Protein AF-A0A964PI23-F1 (afdb_monomer_lite)

pLDDT: mean 76.29, std 13.88, range [44.03, 95.62]

Radius of gyration: 16.3 Å; chains: 1; bounding box: 44×31×35 Å

Foldseek 3Di:
DDPDDPVRVVVVCFPVNVCCVPVVDPQQADPVPRHGHAAEDEDQDPVVVQVVCVVVPWDKDDFDWDQPDPVGIWTWIWTAGPVGHIYIYIYDPPDPDDDDPPD

Structure (mmCIF, N/CA/C/O backbone):
data_AF-A0A964PI23-F1
#
_entry.id   AF-A0A964PI23-F1
#
loop_
_atom_site.group_PDB
_atom_site.id
_atom_site.type_symbol
_atom_site.label_atom_id
_atom_site.label_alt_id
_atom_site.label_comp_id
_atom_site.label_asym_id
_atom_site.label_entity_id
_atom_site.label_seq_id
_atom_site.pdbx_PDB_ins_code
_atom_site.Cartn_x
_atom_site.Cartn_y
_atom_site.Cartn_z
_atom_site.occupancy
_atom_site.B_iso_or_equiv
_atom_site.auth_seq_id
_atom_site.auth_comp_id
_atom_site.auth_asym_id
_atom_site.auth_atom_id
_atom_site.pdbx_PDB_model_num
ATOM 1 N N . MET A 1 1 ? -27.293 -8.542 19.990 1.00 44.03 1 MET A N 1
ATOM 2 C CA . MET A 1 1 ? -26.410 -9.561 20.595 1.00 44.03 1 MET A CA 1
ATOM 3 C C . MET A 1 1 ? -25.677 -10.235 19.445 1.00 44.03 1 MET A C 1
ATOM 5 O O . MET A 1 1 ? -26.341 -10.734 18.549 1.00 44.03 1 MET A O 1
ATOM 9 N N . ASP A 1 2 ? -24.351 -10.108 19.380 1.00 49.22 2 ASP A N 1
ATOM 10 C CA . ASP A 1 2 ? -23.546 -10.625 18.262 1.00 49.22 2 ASP A CA 1
ATOM 11 C C . ASP A 1 2 ? -23.480 -12.160 18.326 1.00 49.22 2 ASP A C 1
ATOM 13 O O . ASP A 1 2 ? -22.910 -12.724 19.262 1.00 49.22 2 ASP A O 1
ATOM 17 N N . THR A 1 3 ? -24.111 -12.820 17.356 1.00 77.06 3 THR A N 1
ATOM 18 C CA . THR A 1 3 ? -24.264 -14.280 17.262 1.00 77.06 3 THR A CA 1
ATOM 19 C C . THR A 1 3 ? -23.063 -14.991 16.639 1.00 77.06 3 THR A C 1
ATOM 21 O O . THR A 1 3 ? -23.062 -16.218 16.569 1.00 77.06 3 THR A O 1
ATOM 24 N N . ARG A 1 4 ? -22.021 -14.268 16.206 1.00 72.88 4 ARG A N 1
ATOM 25 C CA . ARG A 1 4 ? -20.851 -14.874 15.553 1.00 72.88 4 ARG A CA 1
ATOM 26 C C . ARG A 1 4 ? -20.027 -15.697 16.540 1.00 72.88 4 ARG A C 1
ATOM 28 O O . ARG A 1 4 ? -19.733 -15.253 17.656 1.00 72.88 4 ARG A O 1
ATOM 35 N N . THR A 1 5 ? -19.579 -16.870 16.113 1.00 77.19 5 THR A N 1
ATOM 36 C CA . THR A 1 5 ? -18.623 -17.706 16.847 1.00 77.19 5 THR A CA 1
ATOM 37 C C . THR A 1 5 ? -17.263 -17.002 16.993 1.00 77.19 5 THR A C 1
ATOM 39 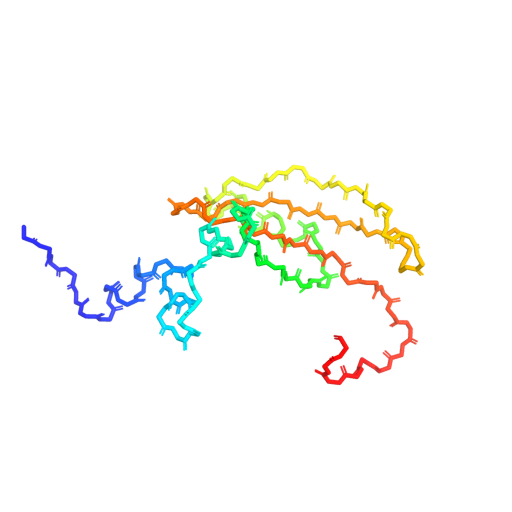O O . THR A 1 5 ? -16.941 -16.094 16.220 1.00 77.19 5 THR A O 1
ATOM 42 N N . PRO A 1 6 ? -16.412 -17.397 17.957 1.00 68.12 6 PRO A N 1
ATOM 43 C CA . PRO A 1 6 ? -15.070 -16.825 18.111 1.00 68.12 6 PRO A CA 1
ATOM 44 C C . PRO A 1 6 ? -14.214 -16.901 16.836 1.00 68.12 6 PRO A C 1
ATOM 46 O O . PRO A 1 6 ? -13.467 -15.969 16.539 1.00 68.12 6 PRO A O 1
ATOM 49 N N . THR A 1 7 ? -14.356 -17.977 16.058 1.00 60.75 7 THR A N 1
ATOM 50 C CA . THR A 1 7 ? -13.676 -18.180 14.769 1.00 60.75 7 THR A CA 1
ATOM 51 C C . THR A 1 7 ? -14.219 -17.249 13.685 1.00 60.75 7 THR A C 1
ATOM 53 O O . THR A 1 7 ? -13.442 -16.672 12.926 1.00 60.75 7 THR A O 1
ATOM 56 N N . GLU A 1 8 ? -15.534 -17.036 13.631 1.00 61.66 8 GLU A N 1
ATOM 57 C CA . GLU A 1 8 ? -16.156 -16.072 12.715 1.00 61.66 8 GLU A CA 1
ATOM 58 C C . GLU A 1 8 ? -15.805 -14.630 13.080 1.00 61.66 8 GLU A C 1
ATOM 60 O O . GLU A 1 8 ? -15.543 -13.830 12.189 1.00 61.66 8 GLU A O 1
ATOM 65 N N . ARG A 1 9 ? -15.694 -14.298 14.372 1.00 63.44 9 ARG A N 1
ATOM 66 C CA . ARG A 1 9 ? -15.160 -13.002 14.822 1.00 63.44 9 ARG A CA 1
ATOM 67 C C . ARG A 1 9 ? -13.689 -12.838 14.450 1.00 63.44 9 ARG A C 1
ATOM 69 O O . ARG A 1 9 ? -13.299 -11.766 14.004 1.00 63.44 9 ARG A O 1
ATOM 76 N N . HIS A 1 10 ? -12.885 -13.896 14.562 1.00 57.09 10 HIS A N 1
ATOM 77 C CA . HIS A 1 10 ? -11.483 -13.899 14.128 1.00 57.09 10 HIS A CA 1
ATOM 78 C C . HIS A 1 10 ? -11.309 -13.773 12.609 1.00 57.09 10 HIS A C 1
ATOM 80 O O . HIS A 1 10 ? -10.314 -13.199 12.167 1.00 57.09 10 HIS A O 1
ATOM 86 N N . ARG A 1 11 ? -12.249 -14.310 11.818 1.00 55.66 11 ARG A N 1
ATOM 87 C CA . ARG A 1 11 ? -12.319 -14.128 10.357 1.00 55.66 11 ARG A CA 1
ATOM 88 C C . ARG A 1 11 ? -12.857 -12.752 9.968 1.00 55.66 11 ARG A C 1
ATOM 90 O O . ARG A 1 11 ? -12.409 -12.195 8.978 1.00 55.66 11 ARG A O 1
ATOM 97 N N . ALA A 1 12 ? -13.784 -12.209 10.752 1.00 53.53 12 ALA A N 1
ATOM 98 C CA . ALA A 1 12 ? -14.316 -10.858 10.590 1.00 53.53 12 ALA A CA 1
ATOM 99 C C . ALA A 1 12 ? -13.369 -9.774 11.130 1.00 53.53 12 ALA A C 1
ATOM 101 O O . ALA A 1 12 ? -13.593 -8.592 10.878 1.00 53.53 12 ALA A O 1
ATOM 102 N N . THR A 1 13 ? -12.323 -10.159 11.874 1.00 53.47 13 THR A N 1
ATOM 103 C CA . THR A 1 13 ? -11.243 -9.250 12.257 1.00 53.47 13 THR A CA 1
ATOM 104 C C . THR A 1 13 ? -10.522 -8.862 10.976 1.00 53.47 13 THR A C 1
ATOM 106 O O . THR A 1 13 ? -9.902 -9.708 10.328 1.00 53.47 13 THR A O 1
ATOM 109 N N . ARG A 1 14 ? -10.649 -7.590 10.599 1.00 68.94 14 ARG A N 1
ATOM 110 C CA . ARG A 1 14 ? -10.033 -7.031 9.399 1.00 68.94 14 ARG A CA 1
ATOM 111 C C . ARG A 1 14 ? -8.525 -7.233 9.465 1.00 68.94 14 ARG A C 1
ATOM 113 O O . ARG A 1 14 ? -7.925 -7.279 10.541 1.00 68.94 14 ARG A O 1
ATOM 120 N N . TRP A 1 15 ? -7.920 -7.429 8.306 1.00 63.75 15 TRP A N 1
ATOM 121 C CA . TRP A 1 15 ? -6.507 -7.770 8.201 1.00 63.75 15 TRP A CA 1
ATOM 122 C C . TRP A 1 15 ? -5.603 -6.699 8.866 1.00 63.75 15 TRP A C 1
ATOM 124 O O . TRP A 1 15 ? -4.645 -7.068 9.546 1.00 63.75 15 TRP A O 1
ATOM 134 N N . GLY A 1 16 ? -6.003 -5.418 8.856 1.00 58.09 16 GLY A N 1
ATOM 135 C CA . GLY A 1 16 ? -5.353 -4.340 9.611 1.00 58.09 16 GLY A CA 1
ATOM 136 C C . GLY A 1 16 ? -5.399 -4.512 11.137 1.00 58.09 16 GLY A C 1
ATOM 137 O O . GLY A 1 16 ? -4.375 -4.420 11.810 1.00 58.09 16 GLY A O 1
ATOM 138 N N . GLN A 1 17 ? -6.548 -4.896 11.701 1.00 59.94 17 GLN A N 1
ATOM 139 C CA . GLN A 1 17 ? -6.696 -5.209 13.135 1.00 59.94 17 GLN A CA 1
ATOM 140 C C . GLN A 1 17 ? -5.873 -6.436 13.569 1.00 59.94 17 GLN A C 1
ATOM 142 O O . GLN A 1 17 ? -5.429 -6.529 14.718 1.00 59.94 17 GLN A O 1
ATOM 147 N N . ARG A 1 18 ? -5.634 -7.387 12.655 1.00 63.88 18 ARG A N 1
ATOM 148 C CA . ARG A 1 18 ? -4.709 -8.506 12.892 1.00 63.88 18 ARG A CA 1
ATOM 149 C C . ARG A 1 18 ? -3.258 -8.036 12.955 1.00 63.88 18 ARG A C 1
ATOM 151 O O . ARG A 1 18 ? -2.556 -8.475 13.862 1.00 63.88 18 ARG A O 1
ATOM 158 N N . LEU A 1 19 ? -2.823 -7.140 12.068 1.00 62.00 19 LEU A N 1
ATOM 159 C CA . LEU A 1 19 ? -1.478 -6.557 12.142 1.00 62.00 19 LEU A CA 1
ATOM 160 C C . LEU A 1 19 ? -1.279 -5.748 13.429 1.00 62.00 19 LEU A C 1
ATOM 162 O O . LEU A 1 19 ? -0.298 -5.994 14.135 1.00 62.00 19 LEU A O 1
ATOM 166 N N . LYS A 1 20 ? -2.249 -4.890 13.791 1.00 62.81 20 LYS A N 1
ATOM 167 C CA . LYS A 1 20 ? -2.236 -4.137 15.059 1.00 62.81 20 LYS A CA 1
ATOM 168 C C . LYS A 1 20 ? -2.040 -5.064 16.266 1.00 62.81 20 LYS A C 1
ATOM 170 O O . LYS A 1 20 ? -1.239 -4.780 17.149 1.00 62.81 20 LYS A O 1
ATOM 175 N N . ARG A 1 21 ? -2.716 -6.221 16.292 1.00 61.47 21 ARG A N 1
ATOM 176 C CA . ARG A 1 21 ? -2.619 -7.193 17.398 1.00 61.47 21 ARG A CA 1
ATOM 177 C C . ARG A 1 21 ? -1.333 -8.027 17.391 1.00 61.47 21 ARG A C 1
ATOM 179 O O . ARG A 1 21 ? -0.754 -8.232 18.453 1.00 61.47 21 ARG A O 1
ATOM 186 N N . VAL A 1 22 ? -0.929 -8.567 16.238 1.00 56.34 22 VAL A N 1
ATOM 187 C CA . VAL A 1 22 ? 0.205 -9.511 16.133 1.00 56.34 22 VAL A CA 1
ATOM 188 C C . VAL A 1 22 ? 1.540 -8.785 16.263 1.00 56.34 22 VAL A C 1
ATOM 190 O O . VAL A 1 22 ? 2.433 -9.280 16.945 1.00 56.34 22 VAL A O 1
ATOM 193 N N . PHE A 1 23 ? 1.660 -7.601 15.660 1.00 56.00 23 PHE A N 1
ATOM 194 C CA . PHE A 1 23 ? 2.910 -6.841 15.629 1.00 56.00 23 PHE A CA 1
ATOM 195 C C . PHE A 1 23 ? 2.934 -5.656 16.600 1.00 56.00 23 PHE A C 1
ATOM 197 O O . PHE A 1 23 ? 3.962 -4.997 16.702 1.00 56.00 23 PHE A O 1
ATOM 204 N N . LYS A 1 24 ? 1.835 -5.386 17.328 1.00 55.12 24 LYS A N 1
ATOM 205 C CA . LYS A 1 24 ? 1.678 -4.201 18.199 1.00 55.12 24 LYS A CA 1
ATOM 206 C C . LYS A 1 24 ? 1.969 -2.877 17.476 1.00 55.12 24 LYS A C 1
ATOM 208 O O . LYS A 1 24 ? 2.436 -1.928 18.093 1.00 55.12 24 LYS A O 1
ATOM 213 N N . LEU A 1 25 ? 1.716 -2.827 16.170 1.00 58.72 25 LEU A N 1
ATOM 214 C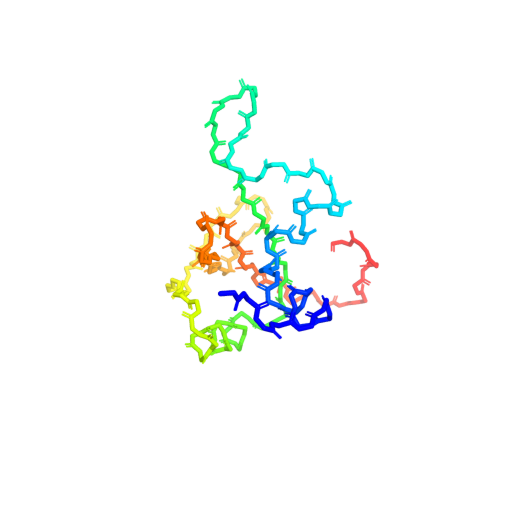 CA . LEU A 1 25 ? 1.891 -1.623 15.366 1.00 58.72 25 LEU A CA 1
ATOM 215 C C . LEU A 1 25 ? 0.585 -0.840 15.382 1.00 58.72 25 LEU A C 1
ATOM 217 O O . LEU A 1 25 ? -0.409 -1.331 14.852 1.00 58.72 25 LEU A O 1
ATOM 221 N N . ASP A 1 26 ? 0.574 0.355 15.964 1.00 62.41 26 ASP A N 1
ATOM 222 C CA . ASP A 1 26 ? -0.508 1.294 15.691 1.00 62.41 26 ASP A CA 1
ATOM 223 C C . ASP A 1 26 ? -0.202 2.023 14.381 1.00 62.41 26 ASP A C 1
ATOM 225 O O . ASP A 1 26 ? 0.741 2.802 14.281 1.00 62.41 26 ASP A O 1
ATOM 229 N N . LEU A 1 27 ? -0.943 1.673 13.331 1.00 66.56 27 LEU A N 1
ATOM 230 C CA . LEU A 1 27 ? -0.682 2.101 11.953 1.00 66.56 27 LEU A CA 1
ATOM 231 C C . LEU A 1 27 ? -1.430 3.395 11.584 1.00 66.56 27 LEU A C 1
ATOM 233 O O . LEU A 1 27 ? -1.654 3.662 10.407 1.00 66.56 27 LEU A O 1
ATOM 237 N N . GLU A 1 28 ? -1.860 4.177 12.574 1.00 67.62 28 GLU A N 1
ATOM 238 C CA . GLU A 1 28 ? -2.624 5.412 12.353 1.00 67.62 28 GLU A CA 1
ATOM 239 C C . GLU A 1 28 ? -1.693 6.598 12.106 1.00 67.62 28 GLU A C 1
ATOM 241 O O . GLU A 1 28 ? -1.795 7.274 11.079 1.00 67.62 28 GLU A O 1
ATOM 246 N N . SER A 1 29 ? -0.736 6.816 13.005 1.00 74.81 29 SER A N 1
ATOM 247 C CA . SER A 1 29 ? 0.248 7.886 12.891 1.00 74.81 29 SER A CA 1
ATOM 248 C C . SER A 1 29 ? 1.526 7.559 13.661 1.00 74.81 29 SER A C 1
ATOM 250 O O . SER A 1 29 ? 1.524 6.839 14.656 1.00 74.81 29 SER A O 1
ATOM 252 N N . CYS A 1 30 ? 2.652 8.074 13.174 1.00 74.75 30 CYS A N 1
ATOM 253 C CA . CYS A 1 30 ? 3.937 7.963 13.851 1.00 74.75 30 CYS A CA 1
ATOM 254 C C . CYS A 1 30 ? 3.959 8.884 15.079 1.00 74.75 30 CYS A C 1
ATOM 256 O O . CYS A 1 30 ? 3.791 10.093 14.933 1.00 74.75 30 CYS A O 1
ATOM 258 N N . GLU A 1 31 ? 4.244 8.353 16.271 1.00 75.38 31 GLU A N 1
ATOM 259 C CA . GLU A 1 31 ? 4.291 9.148 17.512 1.00 75.38 31 GLU A CA 1
ATOM 260 C C . GLU A 1 31 ? 5.359 10.257 17.486 1.00 75.38 31 GLU A C 1
ATOM 262 O O . GLU A 1 31 ? 5.208 11.282 18.146 1.00 75.38 31 GLU A O 1
ATOM 267 N N . GLY A 1 32 ? 6.436 10.079 16.711 1.00 80.88 32 GLY A N 1
ATOM 268 C CA . GLY A 1 32 ? 7.535 11.044 16.639 1.00 80.88 32 GLY A CA 1
ATOM 269 C C . GLY A 1 32 ? 7.278 12.235 15.713 1.00 80.88 32 GLY A C 1
ATOM 270 O O . GLY A 1 32 ? 7.710 13.345 16.014 1.00 80.88 32 GLY A O 1
ATOM 271 N N . CYS A 1 33 ? 6.600 12.025 14.580 1.00 82.94 33 CYS A N 1
ATOM 272 C CA . CYS A 1 33 ? 6.404 13.068 13.562 1.00 82.94 33 CYS A CA 1
ATOM 273 C C . CYS A 1 33 ? 4.938 13.359 13.212 1.00 82.94 33 CYS A C 1
ATOM 275 O O . CYS A 1 33 ? 4.673 14.280 12.445 1.00 82.94 33 CYS A O 1
ATOM 277 N N . GLY A 1 34 ? 3.986 12.582 13.729 1.00 78.62 34 GLY A N 1
ATOM 278 C CA . GLY A 1 34 ? 2.553 12.715 13.452 1.00 78.62 34 GLY A CA 1
ATOM 279 C C . GLY A 1 34 ? 2.123 12.304 12.039 1.00 78.62 34 GLY A C 1
ATOM 280 O O . GLY A 1 34 ? 0.935 12.355 11.731 1.00 78.62 34 GLY A O 1
ATOM 281 N N . ALA A 1 35 ? 3.055 11.895 11.172 1.00 81.19 35 ALA A N 1
ATOM 282 C CA . ALA A 1 35 ? 2.743 11.476 9.808 1.00 81.19 35 ALA A CA 1
ATOM 283 C C . ALA A 1 35 ? 1.990 10.138 9.783 1.00 81.19 35 ALA A C 1
ATOM 285 O O . ALA A 1 35 ? 2.214 9.276 10.635 1.00 81.19 35 ALA A O 1
ATOM 286 N N . GLN A 1 36 ? 1.129 9.954 8.780 1.00 78.31 36 GLN A N 1
ATOM 287 C CA . GLN A 1 36 ? 0.388 8.709 8.581 1.00 78.31 36 GLN A CA 1
ATOM 288 C C . GLN A 1 36 ? 1.344 7.543 8.300 1.00 78.31 36 GLN A C 1
ATOM 290 O O . GLN A 1 36 ? 2.226 7.648 7.446 1.00 78.31 36 GLN A O 1
ATOM 295 N N . VAL A 1 37 ? 1.135 6.420 8.987 1.00 77.50 37 VAL A N 1
ATOM 296 C CA . VAL A 1 37 ? 1.874 5.179 8.724 1.00 77.50 37 VAL A CA 1
ATOM 297 C C . VAL A 1 37 ? 1.186 4.417 7.593 1.00 77.50 37 VAL A C 1
ATOM 299 O O . VAL A 1 37 ? -0.041 4.379 7.502 1.00 77.50 37 VAL A O 1
ATOM 302 N N . ARG A 1 38 ? 1.981 3.807 6.714 1.00 80.19 38 ARG A N 1
ATOM 303 C CA . ARG A 1 38 ? 1.494 2.986 5.602 1.00 80.19 38 ARG A CA 1
ATOM 304 C C . ARG A 1 38 ? 2.127 1.606 5.657 1.00 80.19 38 ARG A C 1
ATOM 306 O O . ARG A 1 38 ? 3.257 1.465 6.123 1.00 80.19 38 ARG A O 1
ATOM 313 N N . VAL A 1 39 ? 1.403 0.599 5.178 1.00 81.31 39 VAL A N 1
ATOM 314 C CA . VAL A 1 39 ? 1.939 -0.759 5.026 1.00 81.31 39 VAL A CA 1
ATOM 315 C C . VAL A 1 39 ? 2.096 -1.069 3.546 1.00 81.31 39 VAL A C 1
ATOM 317 O O . VAL 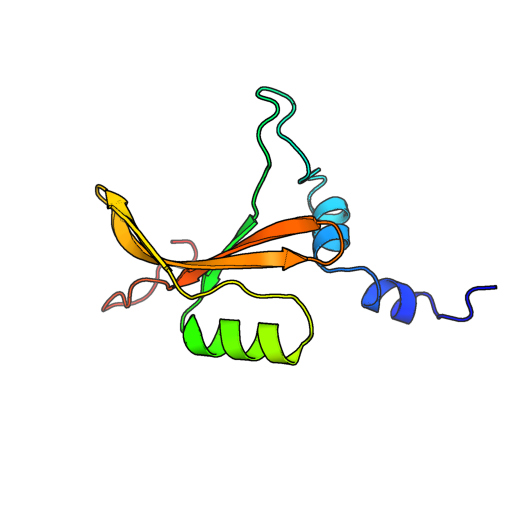A 1 39 ? 1.109 -1.053 2.813 1.00 81.31 39 VAL A O 1
ATOM 320 N N . ALA A 1 40 ? 3.323 -1.370 3.127 1.00 86.12 40 ALA A N 1
ATOM 321 C CA . ALA A 1 40 ? 3.637 -1.711 1.746 1.00 86.12 40 ALA A CA 1
ATOM 322 C C . ALA A 1 40 ? 3.744 -3.232 1.545 1.00 86.12 40 ALA A C 1
ATOM 324 O O . ALA A 1 40 ? 4.341 -3.941 2.357 1.00 86.12 40 ALA A O 1
ATOM 325 N N . PHE A 1 41 ? 3.175 -3.715 0.443 1.00 86.62 41 PHE A N 1
ATOM 326 C CA . PHE A 1 41 ? 3.265 -5.083 -0.058 1.00 86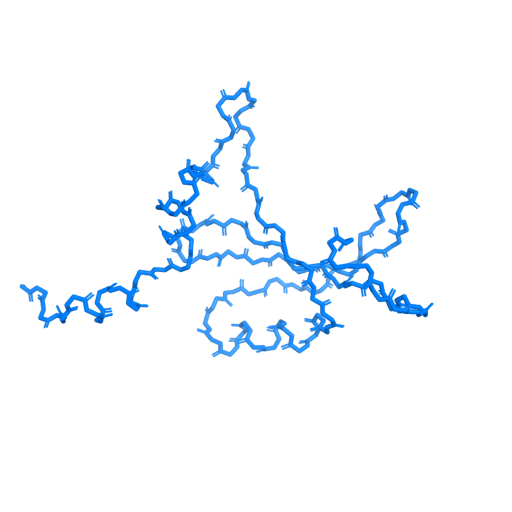.62 41 PHE A CA 1
ATOM 327 C C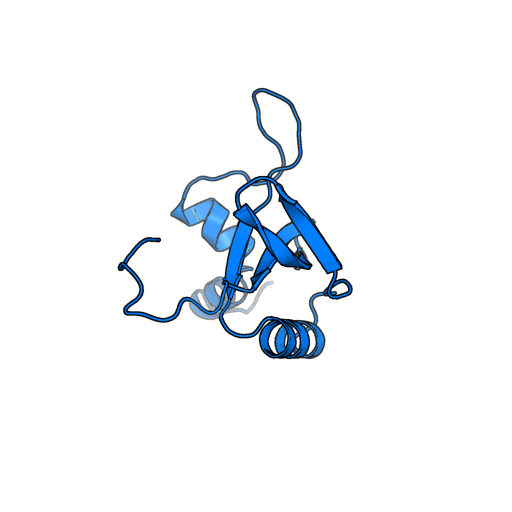 . PHE A 1 41 ? 3.928 -5.072 -1.419 1.00 86.62 41 PHE A C 1
ATOM 329 O O . PHE A 1 41 ? 3.452 -4.394 -2.327 1.00 86.62 41 PHE A O 1
ATOM 336 N N . GLU A 1 42 ? 4.953 -5.893 -1.591 1.00 89.25 42 GLU A N 1
ATOM 337 C CA . GLU A 1 42 ? 5.412 -6.235 -2.930 1.00 89.25 42 GLU A CA 1
ATOM 338 C C . GLU A 1 42 ? 4.537 -7.343 -3.520 1.00 89.25 42 GLU A C 1
ATOM 340 O O . GLU A 1 42 ? 4.145 -8.289 -2.828 1.00 89.25 42 GLU A O 1
ATOM 345 N N . VAL A 1 43 ? 4.198 -7.208 -4.800 1.00 90.50 43 VAL A N 1
ATOM 346 C CA . VAL A 1 43 ? 3.371 -8.169 -5.536 1.00 90.50 43 VAL A CA 1
ATOM 347 C C . VAL A 1 43 ? 3.980 -8.484 -6.897 1.00 90.50 43 VAL A C 1
ATOM 349 O O . VAL A 1 43 ? 4.513 -7.600 -7.560 1.00 90.50 43 VAL A O 1
ATOM 352 N N . ASP A 1 44 ? 3.845 -9.734 -7.343 1.00 89.69 44 ASP A N 1
ATOM 353 C CA . ASP A 1 44 ? 4.374 -10.170 -8.645 1.00 89.69 44 ASP A CA 1
ATOM 354 C C . ASP A 1 44 ? 3.588 -9.597 -9.839 1.00 89.69 44 ASP A C 1
ATOM 356 O O . ASP A 1 44 ? 4.148 -9.351 -10.901 1.00 89.69 44 ASP A O 1
ATOM 360 N N . ASP A 1 45 ? 2.272 -9.420 -9.681 1.00 90.88 45 ASP A N 1
ATOM 361 C CA . ASP A 1 45 ? 1.369 -8.904 -10.717 1.00 90.88 45 ASP A CA 1
ATOM 362 C C . ASP A 1 45 ? 0.382 -7.924 -10.081 1.00 90.88 45 ASP A C 1
ATOM 364 O O . ASP A 1 45 ? -0.620 -8.305 -9.453 1.00 90.88 45 ASP A O 1
ATOM 368 N N . LEU A 1 46 ? 0.675 -6.635 -10.240 1.00 93.38 46 LEU A N 1
ATOM 369 C CA . LEU A 1 46 ? -0.092 -5.567 -9.614 1.00 93.38 46 LEU A CA 1
ATOM 370 C C . LEU A 1 46 ? -1.474 -5.410 -10.245 1.00 93.38 46 LEU A C 1
ATOM 372 O O . LEU A 1 46 ? -2.445 -5.107 -9.548 1.00 93.38 46 LEU A O 1
ATOM 376 N N . ALA A 1 47 ? -1.597 -5.653 -11.551 1.00 93.44 47 ALA A N 1
ATOM 377 C CA . ALA A 1 47 ? -2.878 -5.566 -12.241 1.00 93.44 47 ALA A CA 1
ATOM 378 C C . ALA A 1 47 ? -3.846 -6.642 -11.732 1.00 93.44 47 ALA A C 1
ATOM 380 O O . ALA A 1 47 ? -5.007 -6.349 -11.422 1.00 93.44 47 ALA A O 1
ATOM 381 N N . ARG A 1 48 ? -3.360 -7.876 -11.571 1.00 93.38 48 ARG A N 1
ATOM 382 C CA . ARG A 1 48 ? -4.141 -8.983 -11.017 1.00 93.38 48 ARG A CA 1
ATOM 383 C C . ARG A 1 48 ? -4.483 -8.761 -9.549 1.00 93.38 48 ARG A C 1
ATOM 385 O O . ARG A 1 48 ? -5.631 -9.000 -9.163 1.00 93.38 48 ARG A O 1
ATOM 392 N N . ALA A 1 49 ? -3.533 -8.289 -8.740 1.00 91.12 49 ALA A N 1
ATOM 393 C CA . ALA A 1 49 ? -3.778 -7.968 -7.335 1.00 91.12 49 ALA A CA 1
ATOM 394 C C . ALA A 1 49 ? -4.858 -6.882 -7.192 1.00 91.12 49 ALA A C 1
ATOM 396 O O . ALA A 1 49 ? -5.846 -7.073 -6.479 1.00 91.12 49 ALA A O 1
ATOM 397 N N . ARG A 1 50 ? -4.749 -5.792 -7.961 1.00 91.50 50 ARG A N 1
ATOM 398 C CA . ARG A 1 50 ? -5.749 -4.718 -8.002 1.00 91.50 50 ARG A CA 1
ATOM 399 C C . ARG A 1 50 ? -7.126 -5.219 -8.431 1.00 91.50 50 ARG A C 1
ATOM 401 O O . ARG A 1 50 ? -8.120 -4.875 -7.799 1.00 91.50 50 ARG A O 1
ATOM 408 N N . GLY A 1 51 ? -7.204 -6.053 -9.470 1.00 91.38 51 GLY A N 1
ATOM 409 C CA . GLY A 1 51 ? -8.470 -6.643 -9.916 1.00 91.38 51 GLY A CA 1
ATOM 410 C C . GLY A 1 51 ? -9.158 -7.462 -8.818 1.00 91.38 51 GLY A C 1
ATOM 411 O O . GLY A 1 51 ? -10.374 -7.381 -8.647 1.00 91.38 51 GLY A O 1
ATOM 412 N N . ARG A 1 52 ? -8.378 -8.201 -8.018 1.00 89.75 52 ARG A N 1
ATOM 413 C CA . ARG A 1 52 ? -8.892 -8.933 -6.849 1.00 89.75 52 ARG A CA 1
ATOM 414 C C . ARG A 1 52 ? -9.386 -8.002 -5.746 1.00 89.75 52 ARG A C 1
ATOM 416 O O . ARG A 1 52 ? -10.433 -8.290 -5.175 1.00 89.75 52 ARG A O 1
ATOM 423 N N . LEU A 1 53 ? -8.680 -6.905 -5.473 1.00 86.00 53 LEU A N 1
ATOM 424 C CA . LEU A 1 53 ? -9.115 -5.904 -4.494 1.00 86.00 53 LEU A CA 1
ATOM 425 C C . LEU A 1 53 ? -10.446 -5.264 -4.903 1.00 86.00 53 LEU A C 1
ATOM 427 O O . LEU A 1 53 ? -11.383 -5.274 -4.113 1.00 86.00 53 LEU A O 1
ATOM 431 N N . LEU A 1 54 ? -10.569 -4.818 -6.156 1.00 85.94 54 LEU A N 1
ATOM 432 C CA . LEU A 1 54 ? -11.814 -4.238 -6.676 1.00 85.94 54 LEU A CA 1
ATOM 433 C C . LEU A 1 54 ? -12.999 -5.208 -6.565 1.00 85.94 54 LEU A C 1
ATOM 435 O O . LEU A 1 54 ? -14.100 -4.799 -6.208 1.00 85.94 54 LEU A O 1
ATOM 439 N N . ALA A 1 55 ? -12.774 -6.499 -6.828 1.00 84.12 55 ALA A N 1
ATOM 440 C CA . ALA A 1 55 ? -13.809 -7.523 -6.698 1.00 84.12 55 ALA A CA 1
ATOM 441 C C . ALA A 1 55 ? -14.176 -7.844 -5.235 1.00 84.12 55 ALA A C 1
ATOM 443 O O . ALA A 1 55 ? -15.299 -8.263 -4.964 1.00 84.12 55 ALA A O 1
ATOM 444 N N . ALA A 1 56 ? -13.242 -7.679 -4.294 1.00 78.50 56 ALA A N 1
ATOM 445 C CA . ALA A 1 56 ? -13.433 -8.008 -2.881 1.00 78.50 56 ALA A CA 1
ATOM 446 C C . ALA A 1 56 ? -14.095 -6.884 -2.063 1.00 78.50 56 ALA A C 1
ATOM 448 O O . ALA A 1 56 ? -14.451 -7.107 -0.906 1.00 78.50 56 ALA A O 1
ATOM 449 N N . GLY A 1 57 ? -14.252 -5.686 -2.635 1.00 68.12 57 GLY A N 1
ATOM 450 C CA . GLY A 1 57 ? -14.913 -4.553 -1.990 1.00 68.12 57 GLY A CA 1
ATOM 451 C C . GLY A 1 57 ? -14.035 -3.413 -1.448 1.00 68.12 57 GLY A C 1
ATOM 452 O O . GLY A 1 57 ? -14.588 -2.318 -1.334 1.00 68.12 57 GLY A O 1
ATOM 453 N N . PRO A 1 58 ? -12.726 -3.548 -1.123 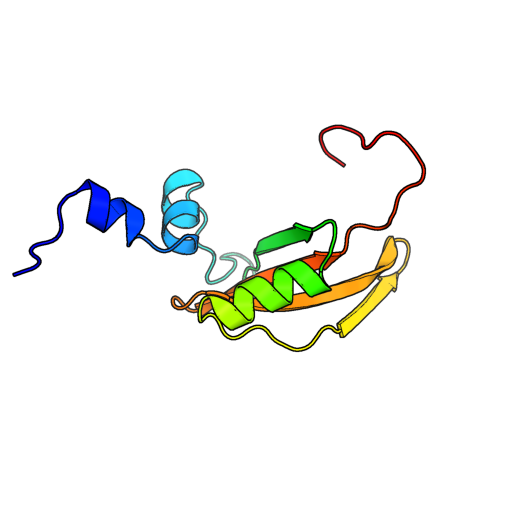1.00 67.19 58 PRO A N 1
ATOM 454 C CA . PRO A 1 58 ? -11.922 -2.362 -0.839 1.00 67.19 58 PRO A CA 1
ATOM 455 C C . PRO A 1 58 ? -11.762 -1.507 -2.102 1.00 67.19 58 PRO A C 1
ATOM 457 O O . PRO A 1 58 ? -11.465 -2.011 -3.188 1.00 67.19 58 PRO A O 1
ATOM 460 N N . ALA A 1 59 ? -11.941 -0.194 -1.951 1.00 74.75 59 ALA A N 1
ATOM 461 C CA . ALA A 1 59 ? -11.654 0.757 -3.013 1.00 74.75 59 ALA A CA 1
ATOM 462 C C . ALA A 1 59 ? -10.138 0.777 -3.258 1.00 74.75 59 ALA A C 1
ATOM 464 O O . ALA A 1 59 ? -9.367 1.249 -2.422 1.00 74.75 59 ALA A O 1
ATOM 465 N N . ALA A 1 60 ? -9.712 0.227 -4.394 1.00 85.81 60 ALA A N 1
ATOM 466 C CA . ALA A 1 60 ? -8.341 0.341 -4.871 1.00 85.81 60 ALA A CA 1
ATOM 467 C C . ALA A 1 60 ? -8.230 1.521 -5.839 1.00 85.81 60 ALA A C 1
ATOM 469 O O . ALA A 1 60 ? -9.014 1.624 -6.790 1.00 85.81 60 ALA A O 1
ATOM 470 N N . GLY A 1 61 ? -7.244 2.390 -5.608 1.00 90.62 61 GLY A N 1
ATOM 471 C CA . GLY A 1 61 ? -6.914 3.501 -6.494 1.00 90.62 61 GLY A CA 1
ATOM 472 C C . GLY A 1 61 ? -6.482 3.037 -7.891 1.00 90.62 61 GLY A C 1
ATOM 473 O O . GLY A 1 61 ? -6.461 1.834 -8.180 1.00 90.62 61 GLY A O 1
ATOM 474 N N . PRO A 1 62 ? -6.183 3.961 -8.815 1.00 94.69 62 PRO A N 1
ATOM 475 C CA . PRO A 1 62 ? -5.578 3.609 -10.097 1.00 94.69 62 PRO A CA 1
ATOM 476 C C . PRO A 1 62 ? -4.185 2.987 -9.902 1.00 94.69 62 PRO A C 1
ATOM 478 O O . PRO A 1 62 ? -3.607 3.055 -8.821 1.00 94.69 62 PRO A O 1
ATOM 481 N N . ILE A 1 63 ? -3.667 2.350 -10.955 1.00 95.19 63 ILE A N 1
ATOM 482 C CA . ILE A 1 63 ? -2.242 2.009 -11.004 1.00 95.19 63 ILE A CA 1
ATOM 483 C C . ILE A 1 63 ? -1.502 3.282 -11.390 1.00 95.19 63 ILE A C 1
ATOM 485 O O . ILE A 1 63 ? -1.787 3.857 -12.440 1.00 95.19 63 ILE A O 1
ATOM 489 N N . GLU A 1 64 ? -0.566 3.690 -10.551 1.00 95.62 64 GLU A N 1
ATOM 490 C CA . GLU A 1 64 ? 0.308 4.834 -10.768 1.00 95.62 64 GLU A CA 1
ATOM 491 C C . GLU A 1 64 ? 1.734 4.351 -11.037 1.00 95.62 64 GLU A C 1
ATOM 493 O O . GLU A 1 64 ? 2.110 3.255 -10.619 1.00 95.62 64 GLU A O 1
ATOM 498 N N . THR A 1 65 ? 2.528 5.161 -11.735 1.00 95.00 65 THR A N 1
ATOM 499 C CA . THR A 1 65 ? 3.971 4.938 -11.889 1.00 95.00 65 THR A CA 1
ATOM 500 C C . THR A 1 65 ? 4.694 5.992 -11.071 1.00 95.00 65 THR A C 1
ATOM 502 O O . THR A 1 65 ? 4.489 7.185 -11.288 1.00 95.00 65 THR A O 1
ATOM 505 N N . TRP A 1 66 ? 5.499 5.552 -10.112 1.00 93.12 66 TRP A N 1
ATOM 506 C CA . TRP A 1 66 ? 6.283 6.410 -9.235 1.00 93.12 66 TRP A CA 1
ATOM 507 C C . TRP A 1 66 ? 7.767 6.241 -9.549 1.00 93.12 66 TRP A C 1
ATOM 509 O O . TRP A 1 66 ? 8.254 5.117 -9.683 1.00 93.12 66 TRP A O 1
ATOM 519 N N . ASP A 1 67 ? 8.485 7.356 -9.646 1.00 91.19 67 ASP A N 1
ATOM 520 C CA . ASP A 1 67 ? 9.944 7.368 -9.716 1.00 91.19 67 ASP A CA 1
ATOM 521 C C . ASP A 1 67 ? 10.515 7.265 -8.293 1.00 91.19 67 ASP A C 1
ATOM 523 O O . ASP A 1 67 ? 10.330 8.169 -7.475 1.00 91.19 67 ASP A O 1
ATOM 527 N N . MET A 1 68 ? 11.184 6.149 -7.989 1.00 84.62 68 MET A N 1
ATOM 528 C CA . MET A 1 68 ? 11.805 5.891 -6.683 1.00 84.62 68 MET A CA 1
ATOM 529 C C . MET A 1 68 ? 13.303 6.247 -6.675 1.00 84.62 68 MET A C 1
ATOM 531 O O . MET A 1 68 ? 14.065 5.728 -5.856 1.00 84.62 68 MET A O 1
ATOM 535 N N . GLY A 1 69 ? 13.755 7.104 -7.594 1.00 88.44 69 GLY A N 1
ATOM 536 C CA . GLY A 1 69 ? 15.140 7.552 -7.685 1.00 88.44 69 GLY A CA 1
ATOM 537 C C . GLY A 1 69 ? 16.079 6.421 -8.099 1.00 88.44 69 GLY A C 1
ATOM 538 O O . GLY A 1 69 ? 15.898 5.797 -9.142 1.00 88.44 69 GLY A O 1
ATOM 539 N N . GLU A 1 70 ? 17.090 6.124 -7.278 1.00 84.75 70 GLU A N 1
ATOM 540 C CA . GLU A 1 70 ? 18.083 5.078 -7.584 1.00 84.75 70 GLU A CA 1
ATOM 541 C C . GLU A 1 70 ? 17.477 3.672 -7.701 1.00 84.75 70 GLU A C 1
ATOM 543 O O . GLU A 1 70 ? 18.032 2.802 -8.372 1.00 84.75 70 GLU A O 1
ATOM 548 N N . PHE A 1 71 ? 16.309 3.457 -7.093 1.00 77.88 71 PHE A N 1
ATOM 549 C CA . PHE A 1 71 ? 15.593 2.194 -7.186 1.00 77.88 71 PHE A CA 1
ATOM 550 C C . PHE A 1 71 ? 14.821 2.061 -8.507 1.00 77.88 71 PHE A C 1
ATOM 552 O O . PHE A 1 71 ? 14.390 0.956 -8.831 1.00 77.88 71 PHE A O 1
ATOM 559 N N . GLY A 1 72 ? 14.694 3.129 -9.300 1.00 86.94 72 GLY A N 1
ATOM 560 C CA . GLY A 1 72 ? 14.002 3.157 -10.589 1.00 86.94 72 GLY A CA 1
ATOM 561 C C . GLY A 1 72 ? 12.483 3.289 -10.474 1.00 86.94 72 GLY A C 1
ATOM 562 O O . GLY A 1 72 ? 11.924 3.417 -9.385 1.00 86.94 72 GLY A O 1
ATOM 563 N N . GLU A 1 73 ? 11.796 3.232 -11.613 1.00 90.75 73 GLU A N 1
ATOM 564 C CA . GLU A 1 73 ? 10.337 3.350 -11.652 1.00 90.75 73 GLU A CA 1
ATOM 565 C C . GLU A 1 73 ? 9.651 2.123 -11.031 1.00 90.75 73 GLU A C 1
ATOM 567 O O . GLU A 1 73 ? 10.084 0.974 -11.190 1.00 90.75 73 GLU A O 1
ATOM 572 N N . ARG A 1 74 ? 8.558 2.363 -10.305 1.00 91.31 74 ARG A N 1
ATOM 573 C CA . ARG A 1 74 ? 7.698 1.331 -9.721 1.00 91.31 74 ARG A CA 1
ATOM 574 C C . ARG A 1 74 ? 6.249 1.603 -10.058 1.00 91.31 74 ARG A C 1
ATOM 576 O O . ARG A 1 74 ? 5.798 2.745 -10.041 1.00 91.31 74 ARG A O 1
ATOM 583 N N . ARG A 1 75 ? 5.499 0.535 -10.317 1.00 94.56 75 ARG A N 1
ATOM 584 C CA . ARG A 1 75 ? 4.043 0.613 -10.414 1.00 94.56 75 ARG A CA 1
ATOM 585 C C . ARG A 1 75 ? 3.462 0.433 -9.021 1.00 94.56 75 ARG A C 1
ATOM 587 O O . ARG A 1 75 ? 3.838 -0.508 -8.326 1.00 94.56 75 ARG A O 1
ATOM 594 N N . VAL A 1 76 ? 2.565 1.326 -8.625 1.00 94.25 76 VAL A N 1
ATOM 595 C CA . VAL A 1 76 ? 2.010 1.387 -7.271 1.00 94.25 76 VAL A CA 1
ATOM 596 C C . VAL A 1 76 ? 0.489 1.481 -7.335 1.00 94.25 76 VAL A C 1
ATOM 598 O O . VAL A 1 76 ? -0.080 2.109 -8.226 1.00 94.25 76 VAL A O 1
ATOM 601 N N . VAL A 1 77 ? -0.187 0.830 -6.393 1.00 94.62 77 VAL A N 1
ATOM 602 C CA . VAL A 1 77 ? -1.611 1.025 -6.105 1.00 94.62 77 VAL A CA 1
ATOM 603 C C . VAL A 1 77 ? -1.749 1.343 -4.631 1.00 94.62 77 VAL A C 1
ATOM 605 O O . VAL A 1 77 ? -1.307 0.566 -3.789 1.00 94.62 77 VAL A O 1
ATOM 608 N N . ILE A 1 78 ? -2.432 2.441 -4.324 1.00 91.06 78 ILE A N 1
ATOM 609 C CA . ILE A 1 78 ? -2.859 2.744 -2.960 1.00 91.06 78 ILE A CA 1
ATOM 610 C C . ILE A 1 78 ? -4.296 2.268 -2.777 1.00 91.06 78 ILE A C 1
ATOM 612 O O . ILE A 1 78 ? -5.170 2.507 -3.618 1.00 91.06 78 ILE A O 1
ATOM 616 N N . CYS A 1 79 ? -4.560 1.603 -1.663 1.00 87.50 79 CYS A N 1
ATOM 617 C CA . CYS A 1 79 ? -5.910 1.334 -1.202 1.00 87.50 79 CYS A CA 1
ATOM 618 C C . CYS A 1 79 ? -6.008 1.557 0.303 1.00 87.50 79 CYS A C 1
ATOM 620 O O . CYS A 1 79 ? -5.005 1.652 1.008 1.00 87.50 79 CYS A O 1
ATOM 622 N N . TYR A 1 80 ? -7.237 1.658 0.788 1.00 81.25 80 TYR A N 1
ATOM 623 C CA . TYR A 1 80 ? -7.498 1.748 2.213 1.00 81.25 80 TYR A CA 1
ATOM 624 C C . TYR A 1 80 ? -8.245 0.504 2.641 1.00 81.25 80 TYR A C 1
ATOM 626 O O . TYR A 1 80 ? -9.204 0.073 1.986 1.00 81.25 80 TYR A O 1
ATOM 634 N N . ASP A 1 81 ? -7.808 -0.077 3.749 1.00 76.19 81 ASP A N 1
ATOM 635 C CA . ASP A 1 81 ? -8.661 -1.021 4.435 1.00 76.19 81 ASP A CA 1
ATOM 636 C C . ASP A 1 81 ? -9.884 -0.265 4.997 1.00 76.19 81 ASP A C 1
ATOM 638 O O . ASP A 1 81 ? -9.874 0.963 5.135 1.00 76.19 81 ASP A O 1
ATOM 642 N N . PRO A 1 82 ? -10.987 -0.959 5.296 1.00 71.81 82 PRO A N 1
ATOM 643 C CA . PRO A 1 82 ? -12.185 -0.264 5.741 1.00 71.81 82 PRO A CA 1
ATOM 644 C C . PRO A 1 82 ? -12.083 0.305 7.172 1.00 71.81 82 PRO A C 1
ATOM 646 O O . PRO A 1 82 ? -13.069 0.869 7.647 1.00 71.81 82 PRO A O 1
ATOM 649 N N . ASP A 1 83 ? -10.937 0.156 7.853 1.00 73.00 83 ASP A N 1
ATOM 650 C CA . ASP A 1 83 ? -10.591 0.852 9.100 1.00 73.00 83 ASP A CA 1
ATOM 651 C C . ASP A 1 83 ? -9.765 2.133 8.833 1.00 73.00 83 ASP A C 1
ATOM 653 O O . ASP A 1 83 ? -9.409 2.844 9.769 1.00 73.00 83 ASP A O 1
ATOM 657 N N . GLY A 1 84 ? -9.496 2.464 7.564 1.00 74.62 84 GLY A N 1
ATOM 658 C CA . GLY A 1 84 ? -8.773 3.667 7.145 1.00 74.62 84 GLY A CA 1
ATOM 659 C C . GLY A 1 84 ? -7.253 3.504 7.080 1.00 74.62 84 GLY A C 1
ATOM 660 O O . GLY A 1 84 ? -6.549 4.490 6.858 1.00 74.62 84 GLY A O 1
ATOM 661 N N . ILE A 1 85 ? -6.727 2.286 7.241 1.00 78.56 85 ILE A N 1
ATOM 662 C CA . ILE A 1 85 ? -5.289 2.021 7.145 1.00 78.56 85 ILE A CA 1
ATOM 663 C C . ILE A 1 85 ? -4.877 2.057 5.676 1.00 78.56 85 ILE A C 1
ATOM 665 O O . ILE A 1 85 ? -5.443 1.349 4.840 1.00 78.56 85 ILE A O 1
ATOM 669 N N . ALA A 1 86 ? -3.867 2.871 5.375 1.00 82.88 86 ALA A N 1
ATOM 670 C CA . ALA A 1 86 ? -3.299 2.991 4.042 1.00 82.88 86 ALA A CA 1
ATOM 671 C C . ALA A 1 86 ? -2.426 1.775 3.710 1.00 82.88 86 ALA A C 1
ATOM 673 O O . ALA A 1 86 ? -1.453 1.479 4.413 1.00 82.88 86 ALA A O 1
ATOM 674 N N . LEU A 1 87 ? -2.771 1.097 2.617 1.00 85.88 87 LEU A N 1
ATOM 675 C CA . LEU A 1 87 ? -2.008 -0.004 2.046 1.00 85.88 87 LEU A CA 1
ATOM 676 C C . LEU A 1 87 ? -1.438 0.416 0.701 1.00 85.88 87 LEU A C 1
ATOM 678 O O . LEU A 1 87 ? -2.146 0.966 -0.144 1.00 85.88 87 LEU A O 1
ATOM 682 N N . GLU A 1 88 ? -0.170 0.100 0.500 1.00 90.38 88 GLU A N 1
ATOM 683 C CA . GLU A 1 88 ? 0.527 0.301 -0.761 1.00 90.38 88 GLU A CA 1
ATOM 684 C C . GLU A 1 88 ? 0.849 -1.067 -1.351 1.00 90.38 88 GLU A C 1
ATOM 686 O O . GLU A 1 88 ? 1.401 -1.931 -0.677 1.00 90.38 88 GLU A O 1
ATOM 691 N N . LEU A 1 89 ? 0.471 -1.297 -2.603 1.00 91.75 89 LEU A N 1
ATOM 692 C CA . LEU A 1 89 ? 0.896 -2.463 -3.364 1.00 91.75 89 LEU A CA 1
ATOM 693 C C . LEU A 1 89 ? 1.875 -1.981 -4.423 1.00 91.75 89 LEU A C 1
ATOM 695 O O . LEU A 1 89 ? 1.516 -1.136 -5.240 1.00 91.75 89 LEU A O 1
ATOM 699 N N . ILE A 1 90 ? 3.082 -2.526 -4.412 1.00 92.88 90 ILE A N 1
ATOM 700 C CA . ILE A 1 90 ? 4.174 -2.150 -5.302 1.00 92.88 90 ILE A CA 1
ATOM 701 C C . ILE A 1 90 ? 4.487 -3.362 -6.173 1.00 92.88 90 ILE A C 1
ATOM 703 O O . ILE A 1 90 ? 4.707 -4.459 -5.661 1.00 92.88 90 ILE A O 1
ATOM 707 N N . GLU A 1 91 ? 4.466 -3.192 -7.493 1.00 92.19 91 GLU A N 1
ATOM 708 C CA . GLU A 1 91 ? 4.871 -4.275 -8.386 1.00 92.19 91 GLU A CA 1
ATOM 709 C C . GLU A 1 91 ? 6.365 -4.531 -8.219 1.00 92.19 91 GLU A C 1
ATOM 711 O O . GLU A 1 91 ? 7.187 -3.622 -8.391 1.00 92.19 91 GLU A O 1
ATOM 716 N N . GLN A 1 92 ? 6.708 -5.772 -7.883 1.00 84.19 92 GLN A N 1
ATOM 717 C CA . GLN A 1 92 ? 8.095 -6.179 -7.786 1.00 84.19 92 GLN A CA 1
ATOM 718 C C . GLN A 1 92 ? 8.725 -6.061 -9.182 1.00 84.19 92 GLN A C 1
ATOM 720 O O . GLN A 1 92 ? 8.144 -6.540 -10.164 1.00 84.19 92 GLN A O 1
ATOM 725 N N . PRO A 1 93 ? 9.924 -5.472 -9.311 1.00 76.31 93 PRO A N 1
ATOM 726 C CA . PRO A 1 93 ? 10.666 -5.548 -10.556 1.00 76.31 93 PRO A CA 1
ATOM 727 C C . PRO A 1 93 ? 10.818 -7.011 -10.956 1.00 76.31 93 PRO A C 1
ATOM 729 O O . PRO A 1 93 ? 11.141 -7.865 -10.124 1.00 76.31 93 PRO A O 1
ATOM 732 N N . SER A 1 94 ? 10.600 -7.312 -12.233 1.00 66.81 94 SER A N 1
ATOM 733 C CA . SER A 1 94 ? 10.913 -8.630 -12.776 1.00 66.81 94 SER A CA 1
ATOM 734 C C . SER A 1 94 ? 12.431 -8.817 -12.752 1.00 66.81 94 SER A C 1
ATOM 736 O O . SER A 1 94 ? 13.125 -8.489 -13.712 1.00 66.81 94 SER A O 1
ATOM 738 N N . VAL A 1 95 ? 12.973 -9.286 -11.627 1.00 65.06 95 VAL A N 1
ATOM 739 C CA . VAL A 1 95 ? 14.399 -9.582 -11.509 1.00 65.06 95 VAL A CA 1
ATOM 740 C C . VAL A 1 95 ? 14.674 -10.854 -12.309 1.00 65.06 95 VAL A C 1
ATOM 742 O O . VAL A 1 95 ? 14.107 -11.911 -12.035 1.00 65.06 95 VAL A O 1
ATOM 745 N N . LEU A 1 96 ? 15.547 -10.769 -13.313 1.00 56.00 96 LEU A N 1
ATOM 746 C CA . LEU A 1 96 ? 16.102 -11.951 -13.972 1.00 56.00 96 LEU A CA 1
ATOM 747 C C . LEU A 1 96 ? 17.066 -12.645 -12.995 1.00 56.00 96 LEU A C 1
ATOM 749 O O . LEU A 1 96 ? 18.210 -12.226 -12.850 1.00 56.00 96 LEU A O 1
ATOM 753 N N . GLY A 1 97 ? 16.603 -13.692 -12.307 1.00 64.44 97 GLY A N 1
ATOM 754 C CA . GLY A 1 97 ? 17.428 -14.509 -11.408 1.00 64.44 97 GLY A CA 1
ATOM 755 C C . GLY A 1 97 ? 16.677 -15.028 -10.175 1.00 64.44 97 GLY A C 1
ATOM 756 O O . GLY A 1 97 ? 15.525 -14.658 -9.951 1.00 64.44 97 GLY A O 1
ATOM 757 N N . PRO A 1 98 ? 17.296 -15.912 -9.367 1.00 58.81 98 PRO A N 1
ATOM 758 C CA . PRO A 1 98 ? 16.686 -16.398 -8.135 1.00 58.81 98 PRO A CA 1
ATOM 759 C C . PRO A 1 98 ? 16.525 -15.251 -7.129 1.00 58.81 98 PRO A C 1
ATOM 761 O O . PRO A 1 98 ? 17.497 -14.592 -6.759 1.00 58.81 98 PRO A O 1
ATOM 764 N N . ARG A 1 99 ? 15.287 -15.032 -6.675 1.00 58.19 99 ARG A N 1
ATOM 765 C CA . ARG A 1 99 ? 14.952 -14.048 -5.640 1.00 58.19 99 ARG A CA 1
ATOM 766 C C . ARG A 1 99 ? 15.646 -14.433 -4.323 1.00 58.19 99 ARG A C 1
ATOM 768 O O . ARG A 1 99 ? 15.444 -15.561 -3.860 1.00 58.19 99 ARG A O 1
ATOM 775 N N . PRO A 1 100 ? 16.435 -13.546 -3.690 1.00 60.84 100 PRO A N 1
ATOM 776 C CA . PRO A 1 100 ? 16.889 -13.771 -2.325 1.00 60.84 100 PRO A CA 1
ATOM 777 C C . PRO A 1 100 ? 15.665 -13.906 -1.409 1.00 60.84 100 PRO A C 1
ATOM 779 O O . PRO A 1 100 ? 14.665 -13.225 -1.632 1.00 60.84 100 PRO A O 1
ATOM 782 N N . PRO A 1 101 ? 15.705 -14.749 -0.368 1.00 59.25 101 PRO A N 1
ATOM 783 C CA . PRO A 1 101 ? 14.519 -15.046 0.434 1.00 59.25 101 PRO A CA 1
ATOM 784 C C . PRO A 1 101 ? 13.885 -13.816 1.114 1.00 59.25 101 PRO A C 1
ATOM 786 O O . PRO A 1 101 ? 12.707 -13.880 1.460 1.00 59.25 101 PRO A O 1
ATOM 789 N N . PHE A 1 102 ? 14.614 -12.700 1.250 1.00 53.53 102 PHE A N 1
ATOM 790 C CA . PHE A 1 102 ? 14.163 -11.487 1.948 1.00 53.53 102 PHE A CA 1
ATOM 791 C C . PHE A 1 102 ? 14.618 -10.175 1.285 1.00 53.53 102 PHE A C 1
ATOM 793 O O . PHE A 1 102 ? 14.833 -9.196 1.995 1.00 53.53 102 PHE A O 1
ATOM 800 N N . ALA A 1 103 ? 14.826 -10.177 -0.037 1.00 49.78 103 ALA A N 1
ATOM 801 C CA . ALA A 1 103 ? 14.932 -8.917 -0.776 1.00 49.78 103 ALA A CA 1
ATOM 802 C C . ALA A 1 103 ? 13.555 -8.254 -0.872 1.00 49.78 103 ALA A C 1
ATOM 804 O O . ALA A 1 103 ? 12.564 -9.019 -1.042 1.00 49.78 103 ALA A O 1
#

Sequence (103 aa):
MDTRTPTERHRATRWGQRLKRVFKLDLESCEGCGAQVRVAFEVDDLARARGRLLAAGPAAGPIETWDMGEFGERRVVICYDPDGIALELIEQPSVLGPRPPFA

Secondary structure (DSSP, 8-state):
-----HHHHHHHS-HHHHHHHHH----S--TTT-PPPEEEEEES-HHHHHHHHHHHSS-B---EEEE-GGG-EEEEEEEE-TTS-EEEEEEPP--SSPPPTT-